Protein AF-A0A917NI35-F1 (afdb_monomer)

Secondary structure (DSSP, 8-state):
--PPPP-------SS-HHHHHHHHHHHHTT--PPPEEEETTEEEEE-SS-SSTTHHHHHHHHHHHHHTSTTEEEEEEEGGGTEEEEEEPSSPPP--

Radius of gyration: 17.93 Å; Cα contacts (8 Å, |Δi|>4): 112; chains: 1; bounding box: 56×32×42 Å

Foldseek 3Di:
DDDDDDDDPDDDDPDCVPVVVVVVVCVVVVNPDWDWDDDQQKIKTQAPPLDDDCNVVSQVVVFVVLVPDPQWPGWGDDSVVNMIMTGGHPVGDDDD

Structure (mmCIF, N/CA/C/O backbone):
data_AF-A0A917NI35-F1
#
_entry.id   AF-A0A917NI35-F1
#
loop_
_atom_site.group_PDB
_atom_site.id
_atom_site.type_symbol
_atom_site.label_atom_id
_atom_site.label_alt_id
_atom_site.label_comp_id
_atom_site.label_asym_id
_atom_site.label_entity_id
_atom_site.label_seq_id
_atom_site.pdbx_PDB_ins_code
_atom_site.Cartn_x
_atom_site.Cartn_y
_atom_site.Cartn_z
_atom_site.occupancy
_atom_site.B_iso_or_equiv
_atom_site.auth_seq_id
_atom_site.auth_comp_id
_atom_site.auth_asym_id
_atom_site.auth_atom_id
_atom_site.pdbx_PDB_model_num
ATOM 1 N N . MET A 1 1 ? 45.160 24.506 18.803 1.00 34.91 1 MET A N 1
ATOM 2 C CA . MET A 1 1 ? 44.457 24.669 17.515 1.00 34.91 1 MET A CA 1
ATOM 3 C C . MET A 1 1 ? 43.188 23.836 17.553 1.00 34.91 1 MET A C 1
ATOM 5 O O . MET A 1 1 ? 43.278 22.633 17.728 1.00 34.91 1 MET A O 1
ATOM 9 N N . SER A 1 2 ? 42.064 24.548 17.489 1.00 38.56 2 SER A N 1
ATOM 10 C CA . SER A 1 2 ? 40.684 24.173 17.146 1.00 38.56 2 SER A CA 1
ATOM 11 C C . SER A 1 2 ? 40.018 22.928 17.748 1.00 38.56 2 SER A C 1
ATOM 13 O O . SER A 1 2 ? 40.289 21.791 17.381 1.00 38.56 2 SER A O 1
ATOM 15 N N . LEU A 1 3 ? 39.029 23.227 18.596 1.00 40.06 3 LEU A N 1
ATOM 16 C CA . LEU A 1 3 ? 37.899 22.389 18.990 1.00 40.06 3 LEU A CA 1
ATOM 17 C C . LEU A 1 3 ? 37.024 22.069 17.765 1.00 40.06 3 LEU A C 1
ATOM 19 O O . LEU A 1 3 ? 36.657 22.979 17.021 1.00 40.06 3 LEU A O 1
ATOM 23 N N . LEU A 1 4 ? 36.656 20.799 17.585 1.00 42.16 4 LEU A N 1
ATOM 24 C CA . LEU A 1 4 ? 35.534 20.402 16.729 1.00 42.16 4 LEU A CA 1
ATOM 25 C C . LEU A 1 4 ? 34.256 20.340 17.587 1.00 42.16 4 LEU A C 1
ATOM 27 O O . LEU A 1 4 ? 34.330 19.914 18.742 1.00 42.16 4 LEU A O 1
ATOM 31 N N . PRO A 1 5 ? 33.100 20.784 17.066 1.00 38.59 5 PRO A N 1
ATOM 32 C CA . PRO A 1 5 ? 31.886 20.959 17.854 1.00 38.59 5 PRO A CA 1
ATOM 33 C C . PRO A 1 5 ? 31.263 19.610 18.226 1.00 38.59 5 PRO A C 1
ATOM 35 O O . PRO A 1 5 ? 31.050 18.747 17.374 1.00 38.59 5 PRO A O 1
ATOM 38 N N . VAL A 1 6 ? 30.934 19.451 19.507 1.00 46.50 6 VAL A N 1
ATOM 39 C CA . VAL A 1 6 ? 30.039 18.392 19.982 1.00 46.50 6 VAL A CA 1
ATOM 40 C C . VAL A 1 6 ? 28.615 18.817 19.606 1.00 46.50 6 VAL A C 1
ATOM 42 O O . VAL A 1 6 ? 28.237 19.940 19.942 1.00 46.50 6 VAL A O 1
ATOM 45 N N . PRO A 1 7 ? 27.817 17.997 18.900 1.00 43.22 7 PRO A N 1
ATOM 46 C CA . PRO A 1 7 ? 26.433 18.353 18.625 1.00 43.22 7 PRO A CA 1
ATOM 47 C C . PRO A 1 7 ? 25.643 18.325 19.938 1.00 43.22 7 PRO A C 1
ATOM 49 O O . PRO A 1 7 ? 25.448 17.267 20.538 1.00 43.22 7 PRO A O 1
ATOM 52 N N . GLU A 1 8 ? 25.214 19.499 20.396 1.00 42.12 8 GLU A N 1
ATOM 53 C CA . GLU A 1 8 ? 24.298 19.627 21.525 1.00 42.12 8 GLU A CA 1
ATOM 54 C C . GLU A 1 8 ? 22.959 18.945 21.190 1.00 42.12 8 GLU A C 1
ATOM 56 O O . GLU A 1 8 ? 22.431 19.118 20.083 1.00 42.12 8 GLU A O 1
ATOM 61 N N . PRO A 1 9 ? 22.379 18.164 22.118 1.00 50.22 9 PRO A N 1
ATOM 62 C CA . PRO A 1 9 ? 21.075 17.563 21.910 1.00 50.22 9 PRO A CA 1
ATOM 63 C C . PRO A 1 9 ? 20.017 18.665 21.971 1.00 50.22 9 PRO A C 1
ATOM 65 O O . PRO A 1 9 ? 19.699 19.191 23.037 1.00 50.22 9 PRO A O 1
ATOM 68 N N . LEU A 1 10 ? 19.461 19.015 20.811 1.00 48.19 10 LEU A N 1
ATOM 69 C CA . LEU A 1 10 ? 18.314 19.908 20.732 1.00 48.19 10 LEU A CA 1
ATOM 70 C C . LEU A 1 10 ? 17.147 19.292 21.510 1.00 48.19 10 LEU A C 1
ATOM 72 O O . LEU A 1 10 ? 16.623 18.228 21.172 1.00 48.19 10 LEU A O 1
ATOM 76 N N . ALA A 1 11 ? 16.781 19.987 22.583 1.00 47.81 11 ALA A N 1
ATOM 77 C CA . ALA A 1 11 ? 15.666 19.692 23.456 1.00 47.81 11 ALA A CA 1
ATOM 78 C C . ALA A 1 11 ? 14.362 19.613 22.649 1.00 47.81 11 ALA A C 1
ATOM 80 O O . ALA A 1 11 ? 13.841 20.616 22.165 1.00 47.81 11 ALA A O 1
ATOM 81 N N . GLY A 1 12 ? 13.831 18.401 22.511 1.00 35.34 12 GLY A N 1
ATOM 82 C CA . GLY A 1 12 ? 12.587 18.149 21.800 1.00 35.34 12 GLY A CA 1
ATOM 83 C C . GLY A 1 12 ? 11.969 16.817 22.200 1.00 35.34 12 GLY A C 1
ATOM 84 O O . GLY A 1 12 ? 12.178 15.820 21.526 1.00 35.34 12 GLY A O 1
ATOM 85 N N . GLY A 1 13 ? 11.195 16.830 23.289 1.00 38.34 13 GLY A N 1
ATOM 86 C CA . GLY A 1 13 ? 10.028 15.963 23.497 1.00 38.34 13 GLY A CA 1
ATOM 87 C C . GLY A 1 13 ? 10.258 14.452 23.612 1.00 38.34 13 GLY A C 1
ATOM 88 O O . GLY A 1 13 ? 10.544 13.742 22.652 1.00 38.34 13 GLY A O 1
ATOM 89 N N . VAL A 1 14 ? 10.010 13.928 24.808 1.00 48.12 14 VAL A N 1
ATOM 90 C CA . VAL A 1 14 ? 10.143 12.513 25.166 1.00 48.12 14 VAL A CA 1
ATOM 91 C C . VAL A 1 14 ? 9.066 11.660 24.463 1.00 48.12 14 VAL A C 1
ATOM 93 O O . VAL A 1 14 ? 7.927 11.569 24.896 1.00 48.12 14 VAL A O 1
ATOM 96 N N . ALA A 1 15 ? 9.415 11.065 23.320 1.00 45.44 15 ALA A N 1
ATOM 97 C CA . ALA A 1 15 ? 8.716 9.913 22.715 1.00 45.44 15 ALA A CA 1
ATOM 98 C C . ALA A 1 15 ? 9.599 9.121 21.717 1.00 45.44 15 ALA A C 1
ATOM 100 O O . ALA A 1 15 ? 9.119 8.216 21.039 1.00 45.44 15 ALA A O 1
ATOM 101 N N . ALA A 1 16 ? 10.892 9.457 21.599 1.00 47.97 16 ALA A N 1
ATOM 102 C CA . ALA A 1 16 ? 11.784 8.960 20.542 1.00 47.97 16 ALA A CA 1
ATOM 103 C C . ALA A 1 16 ? 12.801 7.887 20.995 1.00 47.97 16 ALA A C 1
ATOM 105 O O . ALA A 1 16 ? 13.559 7.375 20.173 1.00 47.97 16 ALA A O 1
ATOM 106 N N . GLY A 1 17 ? 12.830 7.521 22.283 1.00 50.12 17 GLY A N 1
ATOM 107 C CA . GLY A 1 17 ? 13.912 6.700 22.852 1.00 50.12 17 GLY A CA 1
ATOM 108 C C . GLY A 1 17 ? 13.947 5.243 22.374 1.00 50.12 17 GLY A C 1
ATOM 109 O O . GLY A 1 17 ? 15.016 4.704 22.110 1.00 50.12 17 GLY A O 1
ATOM 110 N N . VAL A 1 18 ? 12.787 4.602 22.198 1.00 50.59 18 VAL A N 1
ATOM 111 C CA . VAL A 1 18 ? 12.731 3.176 21.812 1.00 50.59 18 VAL A CA 1
ATOM 112 C C . VAL A 1 18 ? 12.941 2.992 20.306 1.00 50.59 18 VAL A C 1
ATOM 114 O O . VAL A 1 18 ? 13.576 2.037 19.859 1.00 50.59 18 VAL A O 1
ATOM 117 N N . ARG A 1 19 ? 12.439 3.939 19.507 1.00 51.78 19 ARG A N 1
ATOM 118 C CA . ARG A 1 19 ? 12.507 3.877 18.046 1.00 51.78 19 ARG A CA 1
ATOM 119 C C . ARG A 1 19 ? 13.911 4.174 17.523 1.00 51.78 19 ARG A C 1
ATOM 121 O O . ARG A 1 19 ? 14.401 3.421 16.691 1.00 51.78 19 ARG A O 1
ATOM 128 N N . GLY A 1 20 ? 14.595 5.164 18.103 1.00 58.69 20 GLY A N 1
ATOM 129 C CA . GLY A 1 20 ? 15.987 5.469 17.760 1.00 58.69 20 GLY A CA 1
ATOM 130 C C . GLY A 1 20 ? 16.943 4.297 18.013 1.00 58.69 20 GLY A C 1
ATOM 131 O O . GLY A 1 20 ? 17.787 3.999 17.171 1.00 58.69 20 GLY A O 1
ATOM 132 N N . ALA A 1 21 ? 16.766 3.570 19.123 1.00 59.16 21 ALA A N 1
ATOM 133 C CA . ALA A 1 21 ? 17.571 2.385 19.425 1.00 59.16 21 ALA A CA 1
ATOM 134 C C . ALA A 1 21 ? 17.296 1.223 18.449 1.00 59.16 21 ALA A C 1
ATOM 136 O O . ALA A 1 21 ? 18.230 0.602 17.940 1.00 59.16 21 ALA A O 1
ATOM 137 N N . ALA A 1 22 ? 16.024 0.952 18.136 1.00 60.53 22 ALA A N 1
ATOM 138 C CA . ALA A 1 22 ? 15.638 -0.112 17.205 1.00 60.53 22 ALA A CA 1
ATOM 139 C C . ALA A 1 22 ? 16.070 0.165 15.752 1.00 60.53 22 ALA A C 1
ATOM 141 O O . ALA A 1 22 ? 16.393 -0.772 15.014 1.00 60.53 22 ALA A O 1
ATOM 142 N N . ASP A 1 23 ? 16.082 1.434 15.344 1.00 61.31 23 ASP A N 1
ATOM 143 C CA . ASP A 1 23 ? 16.520 1.861 14.015 1.00 61.31 23 ASP A CA 1
ATOM 144 C C . ASP A 1 23 ? 18.048 1.752 13.864 1.00 61.31 23 ASP A C 1
ATOM 146 O O . ASP A 1 23 ? 18.526 1.266 12.837 1.00 61.31 23 ASP A O 1
ATOM 150 N N . LEU A 1 24 ? 18.819 2.096 14.907 1.00 63.34 24 LEU A N 1
ATOM 151 C CA . LEU A 1 24 ? 20.276 1.901 14.943 1.00 63.34 24 LEU A CA 1
ATOM 152 C C . LEU A 1 24 ? 20.670 0.420 14.878 1.00 63.34 24 LEU A C 1
ATOM 154 O O . LEU A 1 24 ? 21.535 0.050 14.084 1.00 63.34 24 LEU A O 1
ATOM 158 N N . VAL A 1 25 ? 20.006 -0.441 15.657 1.00 64.56 25 VAL A N 1
ATOM 159 C CA . VAL A 1 25 ? 20.224 -1.896 15.596 1.00 64.56 25 VAL A CA 1
ATOM 160 C C . VAL A 1 25 ? 19.859 -2.440 14.213 1.00 64.56 25 VAL A C 1
ATOM 162 O O . VAL A 1 25 ? 20.620 -3.211 13.636 1.00 64.56 25 VAL A O 1
ATOM 165 N N . GLY A 1 26 ? 18.742 -1.999 13.625 1.00 62.16 26 GLY A N 1
ATOM 166 C CA . GLY A 1 26 ? 18.365 -2.375 12.260 1.00 62.16 26 GLY A CA 1
ATOM 167 C C . GLY A 1 26 ? 19.408 -1.964 11.215 1.00 62.16 26 GLY A C 1
ATOM 168 O O . GLY A 1 26 ? 19.720 -2.748 10.321 1.00 62.16 26 GLY A O 1
ATOM 169 N N . MET A 1 27 ? 19.996 -0.772 11.356 1.00 60.25 27 MET A N 1
ATOM 170 C CA . MET A 1 27 ? 21.063 -0.285 10.480 1.00 60.25 27 MET A CA 1
ATOM 171 C C . MET A 1 27 ? 22.343 -1.125 10.600 1.00 60.25 27 MET A C 1
ATOM 173 O O . MET A 1 27 ? 22.908 -1.499 9.572 1.00 60.25 27 MET A O 1
ATOM 177 N N . LEU A 1 28 ? 22.760 -1.460 11.826 1.00 65.31 28 LEU A N 1
ATOM 178 C CA . LEU A 1 28 ? 23.903 -2.340 12.112 1.00 65.31 28 LEU A CA 1
ATOM 179 C C . LEU A 1 28 ? 23.702 -3.759 11.562 1.00 65.31 28 LEU A C 1
ATOM 181 O O . LEU A 1 28 ? 24.643 -4.360 11.053 1.00 65.31 28 LEU A O 1
ATOM 185 N N . LEU A 1 29 ? 22.472 -4.274 11.611 1.00 69.69 29 LEU A N 1
ATOM 186 C CA . LEU A 1 29 ? 22.107 -5.598 11.094 1.00 69.69 29 LEU A CA 1
ATOM 187 C C . LEU A 1 29 ? 21.810 -5.611 9.581 1.00 69.69 29 LEU A C 1
ATOM 189 O O . LEU A 1 29 ? 21.369 -6.628 9.051 1.00 69.69 29 LEU A O 1
ATOM 193 N N . GLY A 1 30 ? 21.994 -4.492 8.870 1.00 56.06 30 GLY A N 1
ATOM 194 C CA . GLY A 1 30 ? 21.713 -4.394 7.431 1.00 56.06 30 GLY A CA 1
ATOM 195 C C . GLY A 1 30 ? 20.223 -4.451 7.065 1.00 56.06 30 GLY A C 1
ATOM 196 O O . GLY A 1 30 ? 19.870 -4.458 5.882 1.00 56.06 30 GLY A O 1
ATOM 197 N N . VAL A 1 31 ? 19.326 -4.438 8.053 1.00 63.66 31 VAL A N 1
ATOM 198 C CA . VAL A 1 31 ? 17.877 -4.398 7.854 1.00 63.66 31 VAL A CA 1
ATOM 199 C C . VAL A 1 31 ? 17.499 -2.973 7.466 1.00 63.66 31 VAL A C 1
ATOM 201 O O . VAL A 1 31 ? 17.304 -2.094 8.306 1.00 63.66 31 VAL A O 1
ATOM 204 N N . ARG A 1 32 ? 17.386 -2.722 6.159 1.00 60.56 32 ARG A N 1
ATOM 205 C CA . ARG A 1 32 ? 16.845 -1.462 5.636 1.00 60.56 32 ARG A CA 1
ATOM 206 C C . ARG A 1 32 ? 15.359 -1.382 5.991 1.00 60.56 32 ARG A C 1
ATOM 208 O O . ARG A 1 32 ? 14.510 -1.814 5.213 1.00 60.56 32 ARG A O 1
ATOM 215 N N . ARG A 1 33 ? 15.038 -0.854 7.177 1.00 69.62 33 ARG A N 1
ATOM 216 C CA . A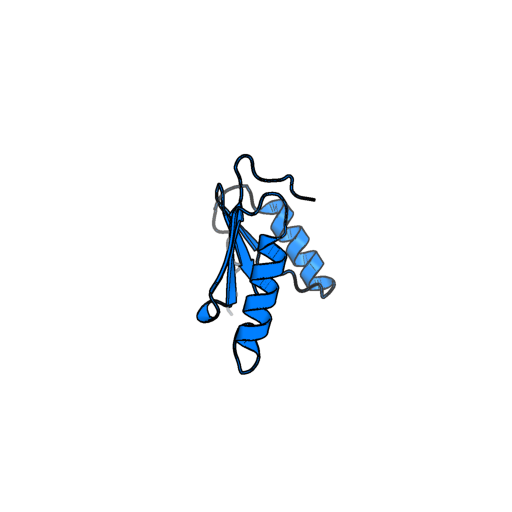RG A 1 33 ? 13.650 -0.569 7.550 1.00 69.62 33 ARG A CA 1
ATOM 217 C C . ARG A 1 33 ? 13.069 0.457 6.579 1.00 69.62 33 ARG A C 1
ATOM 219 O O . ARG A 1 33 ? 13.721 1.427 6.207 1.00 69.62 33 ARG A O 1
ATOM 226 N N . ARG A 1 34 ? 11.837 0.200 6.157 1.00 79.81 34 ARG A N 1
ATOM 227 C CA . ARG A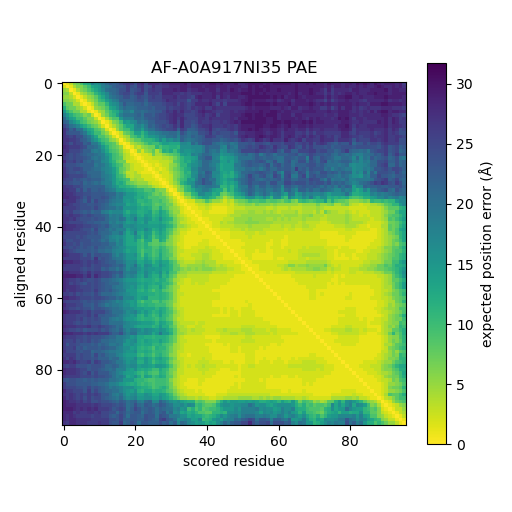 1 34 ? 11.027 1.093 5.328 1.00 79.81 34 ARG A CA 1
ATOM 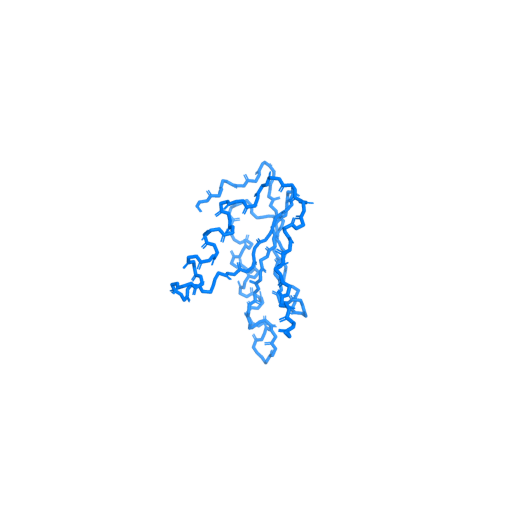228 C C . ARG A 1 34 ? 10.589 2.279 6.185 1.00 79.81 34 ARG A C 1
ATOM 230 O O . ARG A 1 34 ? 10.143 2.062 7.313 1.00 79.81 34 ARG A O 1
ATOM 237 N N . GLY A 1 35 ? 10.690 3.506 5.680 1.00 85.94 35 GLY A N 1
ATOM 238 C CA . GLY A 1 35 ? 10.156 4.671 6.380 1.00 85.94 35 GLY A CA 1
ATOM 239 C C . GLY A 1 35 ? 8.646 4.527 6.586 1.00 85.94 35 GLY A C 1
ATOM 240 O O . GLY A 1 35 ? 7.898 4.438 5.616 1.00 85.94 35 GLY A O 1
ATOM 241 N N . VAL A 1 36 ? 8.186 4.484 7.839 1.00 90.88 36 VAL A N 1
ATOM 242 C CA . VAL A 1 36 ? 6.758 4.368 8.184 1.00 90.88 36 VAL A CA 1
ATOM 243 C C . VAL A 1 36 ? 6.390 5.421 9.216 1.00 90.88 36 VAL A C 1
ATOM 245 O O . VAL A 1 36 ? 7.020 5.509 10.270 1.00 90.88 36 VAL A O 1
ATOM 248 N N . TRP A 1 37 ? 5.344 6.193 8.951 1.00 88.38 37 TRP A N 1
ATOM 249 C CA . TRP A 1 37 ? 4.776 7.133 9.914 1.00 88.38 37 TRP A CA 1
ATOM 250 C C . TRP A 1 37 ? 3.253 7.084 9.867 1.00 88.38 37 TRP A C 1
ATOM 252 O O . TRP A 1 37 ? 2.649 6.693 8.869 1.00 88.38 37 TRP A O 1
ATOM 262 N N . SER A 1 38 ? 2.615 7.471 10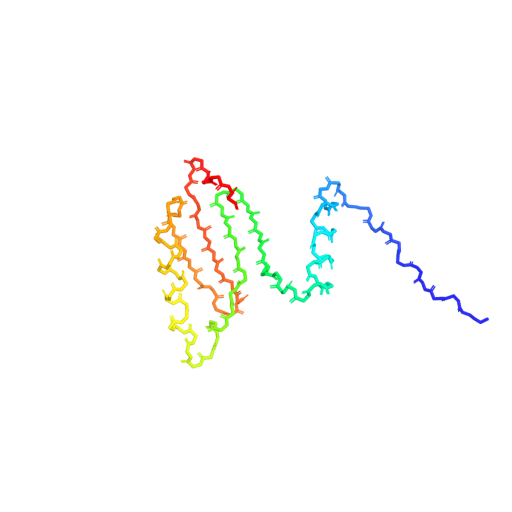.963 1.00 86.81 38 SER A N 1
ATOM 263 C CA . SER A 1 38 ? 1.164 7.434 11.104 1.00 86.81 38 SER A CA 1
ATOM 264 C C . SER A 1 38 ? 0.650 8.699 11.771 1.00 86.81 38 SER A C 1
ATOM 266 O O . SER A 1 38 ? 1.346 9.350 12.545 1.00 86.81 38 SER A O 1
ATOM 268 N N . ARG A 1 39 ? -0.602 9.020 11.476 1.00 87.50 39 ARG A N 1
ATOM 269 C CA . ARG A 1 39 ? -1.441 9.998 12.171 1.00 87.50 39 ARG A CA 1
ATOM 270 C C . ARG A 1 39 ? -2.816 9.361 12.396 1.00 87.50 39 ARG A C 1
ATOM 272 O O . ARG A 1 39 ? -3.097 8.351 11.749 1.00 87.50 39 ARG A O 1
ATOM 279 N N . PRO A 1 40 ? -3.688 9.903 13.261 1.00 87.88 40 PRO A N 1
ATOM 280 C CA . PRO A 1 40 ? -5.013 9.326 13.473 1.00 87.88 40 PRO A CA 1
ATOM 281 C C . PRO A 1 40 ? -5.732 9.016 12.149 1.00 87.88 40 PRO A C 1
ATOM 283 O O . PRO A 1 40 ? -5.843 9.868 11.264 1.00 87.88 40 PRO A O 1
ATOM 286 N N . GLY A 1 41 ? -6.129 7.752 11.985 1.00 88.62 41 GLY A N 1
ATOM 287 C CA . GLY A 1 41 ? -6.806 7.237 10.795 1.00 88.62 41 GLY A CA 1
ATOM 288 C C . GLY A 1 41 ? -5.942 7.046 9.543 1.00 88.62 41 GLY A C 1
ATOM 289 O O . GLY A 1 41 ? -6.465 6.528 8.562 1.00 88.62 41 GLY A O 1
ATOM 290 N N . ARG A 1 42 ? -4.653 7.424 9.516 1.00 93.12 42 ARG A N 1
AT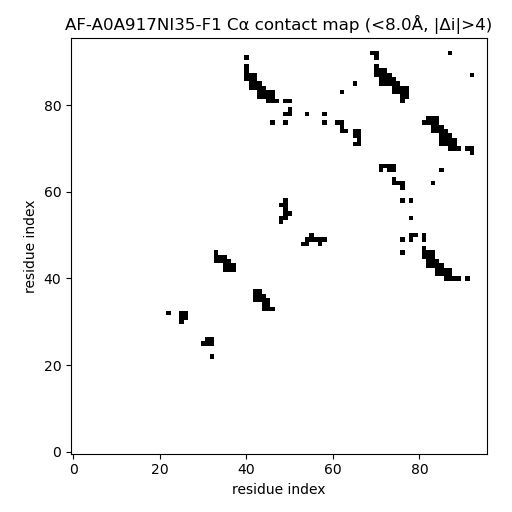OM 291 C CA . ARG A 1 42 ? -3.794 7.198 8.337 1.00 93.12 42 ARG A CA 1
ATOM 292 C C . ARG A 1 42 ? -2.396 6.714 8.658 1.00 93.12 42 ARG A C 1
ATOM 294 O O . ARG A 1 42 ? -1.706 7.264 9.512 1.00 93.12 42 ARG A O 1
ATOM 301 N N . ALA A 1 43 ? -1.947 5.762 7.858 1.00 93.44 43 ALA A N 1
ATOM 302 C CA . ALA A 1 43 ? -0.558 5.360 7.790 1.00 93.44 43 ALA A CA 1
ATOM 303 C C . ALA A 1 43 ? 0.052 5.824 6.474 1.00 93.44 43 ALA A C 1
ATOM 305 O O . ALA A 1 43 ? -0.626 6.032 5.464 1.00 93.44 43 ALA A O 1
ATOM 306 N N . TYR A 1 44 ? 1.360 5.967 6.503 1.00 94.94 44 TYR A N 1
ATOM 307 C CA . TYR A 1 44 ? 2.136 6.281 5.340 1.00 94.94 44 TYR A CA 1
ATOM 308 C C . TYR A 1 44 ? 3.428 5.488 5.354 1.00 94.94 44 TYR A C 1
ATOM 310 O O . TYR A 1 44 ? 4.086 5.353 6.388 1.00 94.94 44 TYR A O 1
ATOM 318 N N . ILE A 1 45 ? 3.766 4.952 4.194 1.00 94.62 45 ILE A N 1
ATOM 319 C CA . ILE A 1 45 ? 4.782 3.923 4.070 1.00 94.62 45 ILE A CA 1
ATOM 320 C C . ILE A 1 45 ? 5.624 4.254 2.837 1.00 94.62 45 ILE A C 1
ATOM 322 O O . ILE A 1 45 ? 5.077 4.477 1.760 1.00 94.62 45 ILE A O 1
ATOM 326 N N . GLU A 1 46 ? 6.945 4.300 2.980 1.00 95.56 46 GLU A N 1
ATOM 327 C CA . GLU A 1 46 ? 7.886 4.397 1.857 1.00 95.56 46 GLU A CA 1
ATOM 328 C C . GLU A 1 46 ? 7.686 3.199 0.919 1.00 95.56 46 GLU A C 1
ATOM 330 O O . GLU A 1 46 ? 7.605 2.061 1.370 1.00 95.56 46 GLU A O 1
ATOM 335 N N . VAL A 1 47 ? 7.632 3.402 -0.390 1.00 94.38 47 VAL A N 1
ATOM 336 C CA . VAL A 1 47 ? 7.479 2.342 -1.388 1.00 94.38 47 VAL A CA 1
ATOM 337 C C . VAL A 1 47 ? 8.523 2.532 -2.479 1.00 94.38 47 VAL A C 1
ATOM 339 O O . VAL A 1 47 ? 8.696 3.623 -2.994 1.00 94.38 47 VAL A O 1
ATOM 342 N N . ARG A 1 48 ? 9.231 1.455 -2.824 1.00 93.62 48 ARG A N 1
ATOM 343 C CA . ARG A 1 48 ? 10.342 1.494 -3.785 1.00 93.62 48 ARG A CA 1
ATOM 344 C C . ARG A 1 48 ? 9.922 0.882 -5.105 1.00 93.62 48 ARG A C 1
ATOM 346 O O . ARG A 1 48 ? 9.069 -0.004 -5.123 1.00 93.62 48 ARG A O 1
ATOM 353 N N . GLY A 1 49 ? 10.567 1.313 -6.185 1.00 94.81 49 GLY A N 1
ATOM 354 C CA . GLY A 1 49 ? 10.326 0.769 -7.523 1.00 94.81 49 GLY A CA 1
ATOM 355 C C . GLY A 1 49 ? 8.959 1.143 -8.093 1.00 94.81 49 GLY A C 1
ATOM 356 O O . GLY A 1 49 ? 8.481 0.477 -9.005 1.00 94.81 49 GLY A O 1
ATOM 357 N N . VAL A 1 50 ? 8.324 2.179 -7.535 1.00 96.75 50 VAL A N 1
ATOM 358 C CA . VAL A 1 50 ? 7.107 2.798 -8.084 1.00 96.75 50 VAL A CA 1
ATOM 359 C C . VAL A 1 50 ? 7.426 3.872 -9.121 1.00 96.75 50 VAL A C 1
ATOM 361 O O . VAL A 1 50 ? 6.532 4.298 -9.848 1.00 96.75 50 VAL A O 1
ATOM 364 N N . GLU A 1 51 ? 8.697 4.253 -9.231 1.00 94.06 51 GLU A N 1
ATOM 365 C CA . GLU A 1 51 ? 9.233 5.060 -10.319 1.00 94.06 51 GLU A CA 1
ATOM 366 C C . GLU A 1 51 ? 9.862 4.176 -11.411 1.00 94.06 51 GLU A C 1
ATOM 368 O O . GLU A 1 51 ? 10.281 3.039 -11.173 1.00 94.06 51 GLU A O 1
ATOM 373 N N . GLY A 1 52 ? 9.913 4.697 -12.638 1.00 91.44 52 GLY A N 1
ATOM 374 C CA . GLY A 1 52 ? 10.525 4.027 -13.786 1.00 91.44 52 GLY A CA 1
ATOM 375 C C . GLY A 1 52 ? 9.596 3.088 -14.577 1.00 91.44 52 GLY A C 1
ATOM 376 O O . GLY A 1 52 ? 8.386 3.036 -14.337 1.00 91.44 52 GLY A O 1
ATOM 377 N N . PRO A 1 53 ? 10.142 2.320 -15.543 1.00 95.06 53 PRO A N 1
ATOM 378 C CA . PRO A 1 53 ? 9.356 1.627 -16.576 1.00 95.06 53 PRO A CA 1
ATOM 379 C C . PRO A 1 53 ? 8.328 0.612 -16.058 1.00 95.06 53 PRO A C 1
ATOM 381 O O . PRO A 1 53 ? 7.324 0.346 -16.715 1.00 95.06 53 PRO A O 1
ATOM 384 N N . ARG A 1 54 ? 8.564 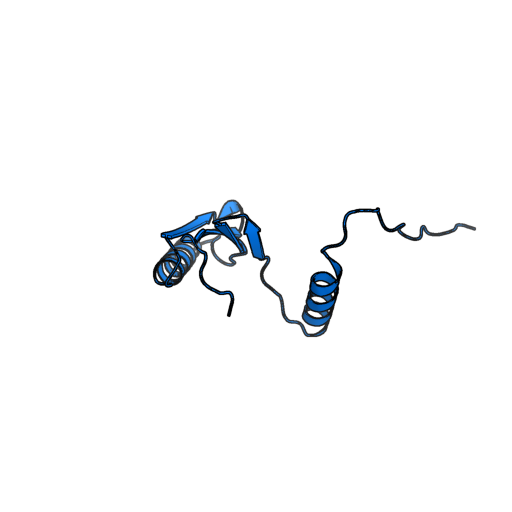0.033 -14.874 1.00 95.19 54 ARG A N 1
ATOM 385 C CA . ARG A 1 54 ? 7.647 -0.917 -14.216 1.00 95.19 54 ARG A CA 1
ATOM 386 C C . ARG A 1 54 ? 6.900 -0.309 -13.027 1.00 95.19 54 ARG A C 1
ATOM 388 O O . ARG A 1 54 ? 6.102 -1.005 -12.399 1.00 95.19 54 ARG A O 1
ATOM 395 N N . GLY A 1 55 ? 7.105 0.979 -12.757 1.00 96.81 55 GLY A N 1
ATOM 396 C CA . GLY A 1 55 ? 6.595 1.674 -11.580 1.00 96.81 55 GLY A CA 1
ATOM 397 C C . GLY A 1 55 ? 5.086 1.557 -11.409 1.00 96.81 55 GLY A C 1
ATOM 398 O O . GLY A 1 55 ? 4.597 1.190 -10.343 1.00 96.81 55 GLY A O 1
ATOM 399 N N . ALA A 1 56 ? 4.335 1.723 -12.499 1.00 97.69 56 ALA A N 1
ATOM 400 C CA . ALA A 1 56 ? 2.880 1.592 -12.485 1.00 97.69 56 ALA A CA 1
ATOM 401 C C . ALA A 1 56 ? 2.392 0.167 -12.150 1.00 97.69 56 ALA A C 1
ATOM 403 O O . ALA A 1 56 ? 1.328 0.000 -11.554 1.00 97.69 56 ALA A O 1
ATOM 404 N N . VAL A 1 57 ? 3.145 -0.875 -12.522 1.00 98.12 57 VAL A N 1
ATOM 405 C CA . VAL A 1 57 ? 2.801 -2.267 -12.180 1.00 98.12 57 VAL A CA 1
ATOM 406 C C . VAL A 1 57 ? 3.002 -2.500 -10.686 1.00 98.12 57 VAL A C 1
ATOM 408 O O . VAL A 1 57 ? 2.114 -3.049 -10.032 1.00 98.12 57 VAL A O 1
ATOM 411 N N . VAL A 1 58 ? 4.132 -2.032 -10.147 1.00 97.69 58 VAL A N 1
ATOM 412 C CA . VAL A 1 58 ? 4.444 -2.106 -8.713 1.00 97.69 58 VAL A CA 1
ATOM 413 C C . VAL A 1 58 ? 3.420 -1.316 -7.903 1.00 97.69 58 VAL A C 1
ATOM 415 O O . VAL A 1 58 ? 2.865 -1.853 -6.948 1.00 97.69 58 VAL A O 1
ATOM 418 N N . ALA A 1 59 ? 3.095 -0.091 -8.324 1.00 98.00 59 ALA A N 1
ATOM 419 C CA . ALA A 1 59 ? 2.103 0.749 -7.665 1.00 98.00 59 ALA A CA 1
ATOM 420 C C . ALA A 1 59 ? 0.744 0.041 -7.565 1.00 98.00 59 ALA A C 1
ATOM 422 O O . ALA A 1 59 ? 0.206 -0.106 -6.470 1.00 98.00 59 ALA A O 1
ATOM 423 N N . ARG A 1 60 ? 0.238 -0.507 -8.680 1.00 98.44 60 ARG A N 1
ATOM 424 C CA . ARG A 1 60 ? -1.027 -1.259 -8.687 1.00 98.44 60 ARG A CA 1
ATOM 425 C C . ARG A 1 60 ? -0.991 -2.497 -7.796 1.00 98.44 60 ARG A C 1
ATOM 427 O O . ARG A 1 60 ? -2.006 -2.840 -7.196 1.00 98.44 60 ARG A O 1
ATOM 434 N N . LEU A 1 61 ? 0.137 -3.205 -7.739 1.00 98.25 61 LEU A N 1
ATOM 435 C CA . LEU A 1 61 ? 0.277 -4.362 -6.856 1.00 98.25 61 LEU A CA 1
ATOM 436 C C . LEU A 1 61 ? 0.197 -3.932 -5.389 1.00 98.25 61 LEU A C 1
ATOM 438 O O . LEU A 1 61 ? -0.595 -4.493 -4.643 1.00 98.25 61 LEU A O 1
ATOM 442 N N . VAL A 1 62 ? 0.953 -2.902 -5.008 1.00 97.50 62 VAL A N 1
ATOM 443 C CA . VAL A 1 62 ? 0.965 -2.353 -3.646 1.00 97.50 62 VAL A CA 1
ATOM 444 C C . VAL A 1 62 ? -0.427 -1.883 -3.228 1.00 97.50 62 VAL A C 1
ATOM 446 O O . VAL A 1 62 ? -0.900 -2.259 -2.158 1.00 97.50 62 VAL A O 1
ATOM 449 N N . GLU A 1 63 ? -1.107 -1.111 -4.078 1.00 98.50 63 GLU A N 1
ATOM 450 C CA . GLU A 1 63 ? -2.458 -0.619 -3.799 1.00 98.50 63 GLU A CA 1
ATOM 451 C C . GLU A 1 63 ? -3.462 -1.757 -3.609 1.00 98.50 63 GLU A C 1
ATOM 453 O O . GLU A 1 63 ? -4.223 -1.730 -2.644 1.00 98.50 63 GLU A O 1
ATOM 458 N N . ARG A 1 64 ? -3.447 -2.773 -4.483 1.00 98.31 64 ARG A N 1
ATOM 459 C CA . ARG A 1 64 ? -4.350 -3.930 -4.372 1.00 98.31 64 ARG A CA 1
ATOM 460 C C . ARG A 1 64 ? -4.083 -4.752 -3.121 1.00 98.31 64 ARG A C 1
ATOM 462 O O . ARG A 1 64 ? -5.026 -5.094 -2.414 1.00 98.31 64 ARG A O 1
ATOM 469 N N . THR A 1 65 ? -2.817 -5.047 -2.839 1.00 97.81 65 THR A N 1
ATOM 470 C CA . THR A 1 65 ? -2.446 -5.831 -1.660 1.00 97.81 65 THR A CA 1
ATOM 471 C C . THR A 1 65 ? -2.880 -5.114 -0.386 1.00 97.81 65 THR A C 1
ATOM 473 O O . THR A 1 65 ? -3.546 -5.717 0.450 1.00 97.81 65 THR A O 1
ATOM 476 N N . LEU A 1 66 ? -2.598 -3.815 -0.257 1.00 96.44 66 LEU A N 1
ATOM 477 C CA . LEU A 1 66 ? -3.006 -3.048 0.921 1.00 96.44 66 LEU A CA 1
ATOM 478 C C . LEU A 1 66 ? -4.526 -2.897 1.026 1.00 96.44 66 LEU A C 1
ATOM 480 O O . LEU A 1 66 ? -5.066 -3.026 2.118 1.00 96.44 66 LEU A O 1
ATOM 484 N N . ALA A 1 67 ? -5.227 -2.670 -0.086 1.00 96.19 67 ALA A N 1
ATOM 485 C CA . ALA A 1 67 ? -6.686 -2.570 -0.084 1.00 96.19 67 ALA A CA 1
ATOM 486 C C . ALA A 1 67 ? -7.383 -3.884 0.315 1.00 96.19 67 ALA A C 1
ATOM 488 O O . ALA A 1 67 ? -8.518 -3.844 0.775 1.00 96.19 67 ALA A O 1
ATOM 489 N N . SER A 1 68 ? -6.720 -5.036 0.163 1.00 96.12 68 SER A N 1
ATOM 490 C CA . SER A 1 68 ? -7.257 -6.330 0.605 1.00 96.12 68 SER A CA 1
ATOM 491 C C . SER A 1 68 ? -7.149 -6.572 2.114 1.00 96.12 68 SER A C 1
ATOM 493 O O . SER A 1 68 ? -7.707 -7.545 2.618 1.00 96.12 68 SER A O 1
ATOM 495 N N . HIS A 1 69 ? -6.428 -5.720 2.850 1.00 94.94 69 HIS A N 1
ATOM 496 C CA . HIS A 1 69 ? -6.190 -5.936 4.271 1.00 94.94 69 HIS A CA 1
ATOM 497 C C . HIS A 1 69 ? -7.382 -5.487 5.133 1.00 94.94 69 HIS A C 1
ATOM 499 O O . HIS A 1 69 ? -7.840 -4.347 4.990 1.00 94.94 69 HIS A O 1
ATOM 505 N N . PRO A 1 70 ? -7.865 -6.329 6.071 1.00 88.88 70 PRO A N 1
ATOM 506 C CA . PRO A 1 70 ? -8.898 -5.931 7.019 1.00 88.88 70 PRO A CA 1
ATOM 507 C C . PRO A 1 70 ? -8.484 -4.675 7.794 1.00 88.88 70 PRO A C 1
ATOM 509 O O . PRO A 1 70 ? -7.405 -4.610 8.379 1.00 88.88 70 PRO A O 1
ATOM 512 N N . GLY A 1 71 ? -9.345 -3.659 7.781 1.00 91.19 71 GLY A N 1
ATOM 513 C CA . GLY A 1 71 ? -9.078 -2.374 8.429 1.00 91.19 71 GLY A CA 1
ATOM 514 C C . GLY A 1 71 ? -8.418 -1.322 7.533 1.00 91.19 71 GLY A C 1
ATOM 515 O O . GLY A 1 71 ? -8.231 -0.199 7.994 1.00 91.19 71 GLY A O 1
ATOM 516 N N . VAL A 1 72 ? -8.122 -1.618 6.263 1.00 95.94 72 VAL A N 1
ATOM 517 C CA . VAL A 1 72 ? -7.789 -0.600 5.255 1.00 95.94 72 VAL A CA 1
ATOM 518 C C . VAL A 1 72 ? -9.060 -0.170 4.524 1.00 95.94 72 VAL A C 1
ATOM 520 O O . VAL A 1 72 ? -9.734 -0.978 3.900 1.00 95.94 72 VAL A O 1
ATOM 523 N N . VAL A 1 73 ? -9.379 1.125 4.570 1.00 96.62 73 VAL A N 1
ATOM 524 C CA . VAL A 1 73 ? -10.483 1.715 3.788 1.00 96.62 73 VAL A CA 1
ATOM 525 C C . VAL A 1 73 ? -10.039 1.941 2.345 1.00 96.62 73 VAL A C 1
ATOM 527 O O . VAL A 1 73 ? -10.784 1.685 1.406 1.00 96.62 73 VAL A O 1
ATOM 530 N N . TRP A 1 74 ? -8.813 2.435 2.161 1.00 97.56 74 TRP A N 1
ATOM 531 C CA . TRP A 1 74 ? -8.175 2.562 0.853 1.00 97.56 74 TRP A CA 1
ATOM 532 C C . TRP A 1 74 ? -6.659 2.722 0.994 1.00 97.56 74 TRP A C 1
ATOM 534 O O . TRP A 1 74 ? -6.157 3.184 2.020 1.00 97.56 74 TRP A O 1
ATOM 544 N N . ALA A 1 75 ? -5.935 2.402 -0.079 1.00 98.12 75 ALA A N 1
ATOM 545 C CA . ALA A 1 75 ? -4.509 2.675 -0.228 1.00 98.12 75 ALA A CA 1
ATOM 546 C C . ALA A 1 75 ? -4.219 3.304 -1.600 1.00 98.12 75 ALA A C 1
ATOM 548 O O . ALA A 1 75 ? -4.806 2.889 -2.605 1.00 98.12 75 ALA A O 1
ATOM 549 N N . ARG A 1 76 ? -3.347 4.319 -1.642 1.00 98.38 76 ARG A N 1
ATOM 550 C CA . ARG A 1 76 ? -2.943 5.018 -2.875 1.00 98.38 76 ARG A CA 1
ATOM 551 C C . ARG A 1 76 ? -1.460 5.346 -2.883 1.00 98.38 76 ARG A C 1
ATOM 553 O O . ARG A 1 76 ? -0.944 5.897 -1.909 1.00 98.38 76 ARG A O 1
ATOM 560 N N . VAL A 1 77 ? -0.791 5.020 -3.981 1.00 98.38 77 VAL A N 1
ATOM 561 C CA . VAL A 1 77 ? 0.626 5.313 -4.200 1.00 98.38 77 VAL A CA 1
ATOM 562 C C . VAL A 1 77 ? 0.786 6.724 -4.765 1.00 98.38 77 VAL A C 1
ATOM 564 O O . VAL 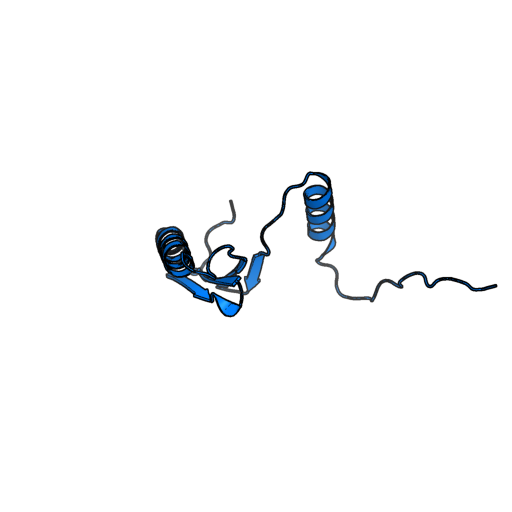A 1 77 ? 0.129 7.115 -5.724 1.00 98.38 77 VAL A O 1
ATOM 567 N N . ASN A 1 78 ? 1.706 7.479 -4.174 1.00 96.50 78 ASN A N 1
ATOM 568 C CA . ASN A 1 78 ? 2.243 8.731 -4.680 1.00 96.50 78 ASN A CA 1
ATOM 569 C C . ASN A 1 78 ? 3.689 8.478 -5.135 1.00 96.50 78 ASN A C 1
ATOM 571 O O . ASN A 1 78 ? 4.624 8.578 -4.333 1.00 96.50 78 ASN A O 1
ATOM 575 N N . ALA A 1 79 ? 3.843 8.107 -6.411 1.00 95.75 79 ALA A N 1
ATOM 576 C CA . ALA A 1 79 ? 5.120 7.690 -6.986 1.00 95.75 79 ALA A CA 1
ATOM 577 C C . ALA A 1 79 ? 6.225 8.761 -6.890 1.00 95.75 79 ALA A C 1
ATOM 579 O O . ALA A 1 79 ? 7.269 8.398 -6.364 1.00 95.75 79 ALA A O 1
ATOM 580 N N . PRO A 1 80 ? 5.995 10.052 -7.225 1.00 94.69 80 PRO A N 1
ATOM 581 C CA . PRO A 1 80 ? 7.015 11.103 -7.078 1.00 94.69 80 PRO A CA 1
ATOM 582 C C . PRO A 1 80 ? 7.572 11.286 -5.663 1.00 94.69 80 PRO A C 1
ATOM 584 O O . PRO A 1 80 ? 8.640 11.854 -5.472 1.00 94.69 80 PRO A O 1
ATOM 587 N N . SER A 1 81 ? 6.807 10.883 -4.646 1.00 93.88 81 SER A N 1
ATOM 588 C CA . SER A 1 81 ? 7.255 10.942 -3.251 1.00 93.88 81 SER A CA 1
ATOM 589 C C . SER A 1 81 ? 7.784 9.608 -2.730 1.00 93.88 81 SER A C 1
ATOM 591 O O . SER A 1 81 ? 8.176 9.546 -1.567 1.00 93.88 81 SER A O 1
ATOM 593 N N . GLU A 1 82 ? 7.721 8.550 -3.547 1.00 96.38 82 GLU A N 1
ATOM 594 C CA . GLU A 1 82 ? 7.990 7.159 -3.178 1.00 96.38 82 GLU A CA 1
ATOM 595 C C . GLU A 1 82 ? 7.226 6.722 -1.921 1.00 96.38 82 GLU A C 1
ATOM 597 O O . GLU A 1 82 ? 7.766 6.103 -1.002 1.00 96.38 82 GLU A O 1
ATOM 602 N N . ARG A 1 83 ? 5.935 7.073 -1.833 1.00 96.75 83 ARG A N 1
ATOM 603 C CA . ARG A 1 83 ? 5.097 6.781 -0.655 1.00 96.75 83 ARG A CA 1
ATOM 604 C C . ARG A 1 83 ? 3.761 6.175 -1.043 1.00 96.75 83 ARG A C 1
ATOM 606 O O . ARG A 1 83 ? 3.182 6.525 -2.062 1.00 96.75 83 ARG A O 1
ATOM 613 N N . VAL A 1 84 ? 3.224 5.316 -0.186 1.00 97.81 84 VAL A N 1
ATOM 614 C CA . VAL A 1 84 ? 1.814 4.922 -0.197 1.00 97.81 84 VAL A CA 1
ATOM 615 C C . VAL A 1 84 ? 1.117 5.512 1.021 1.00 97.81 84 VAL A C 1
ATOM 617 O O . VAL A 1 84 ? 1.629 5.452 2.139 1.00 97.81 84 VAL A O 1
ATOM 620 N N . VAL A 1 85 ? -0.047 6.116 0.792 1.00 97.31 85 VAL A N 1
ATOM 621 C CA . VAL A 1 85 ? -0.946 6.615 1.833 1.00 97.31 85 VAL A CA 1
ATOM 622 C C . VAL A 1 85 ? -2.033 5.574 2.046 1.00 97.31 85 VAL A C 1
ATOM 624 O O . VAL A 1 85 ? -2.659 5.132 1.083 1.00 97.31 85 VAL A O 1
ATOM 627 N N . VAL A 1 86 ? -2.271 5.208 3.299 1.00 97.31 86 VAL A N 1
ATOM 628 C CA . VAL A 1 86 ? -3.272 4.219 3.696 1.00 97.31 86 VAL A CA 1
ATOM 629 C C . VAL A 1 86 ? -4.262 4.882 4.638 1.00 97.31 86 VAL A C 1
ATOM 631 O O . VAL A 1 86 ? -3.870 5.430 5.669 1.00 97.31 86 VAL A O 1
ATOM 634 N N . GLN A 1 87 ? -5.544 4.839 4.296 1.00 96.19 87 GLN A N 1
ATOM 635 C CA . GLN A 1 87 ? -6.614 5.182 5.221 1.00 96.19 87 GLN A CA 1
ATOM 636 C C . GLN A 1 87 ? -7.025 3.930 5.981 1.00 96.19 87 GLN A C 1
ATOM 638 O O . GLN A 1 87 ? -7.383 2.921 5.377 1.00 96.19 87 GLN A O 1
ATOM 643 N N . LEU A 1 88 ? -6.994 4.024 7.303 1.00 93.06 88 LEU A N 1
ATOM 644 C CA . LEU A 1 88 ? -7.406 2.964 8.208 1.00 93.06 88 LEU A CA 1
ATOM 645 C C . LEU A 1 88 ? -8.857 3.187 8.646 1.00 93.06 88 LEU A C 1
ATOM 647 O O . LEU A 1 88 ? -9.324 4.331 8.727 1.00 93.06 88 LEU A O 1
ATOM 651 N N . ALA A 1 89 ? -9.558 2.087 8.906 1.00 88.00 89 ALA A N 1
ATOM 652 C CA . ALA A 1 89 ? -10.857 2.084 9.563 1.00 88.00 89 ALA A CA 1
ATOM 653 C C . ALA A 1 89 ? -10.716 2.583 11.012 1.00 88.00 89 ALA A C 1
ATOM 655 O O . ALA A 1 89 ? -9.613 2.612 11.559 1.00 88.00 89 ALA A O 1
ATOM 656 N N . SER A 1 90 ? -11.825 3.005 11.624 1.00 77.88 90 SER A N 1
ATOM 657 C CA . SER A 1 90 ? -11.868 3.386 13.039 1.00 77.88 90 SER A CA 1
ATOM 658 C C . SER A 1 90 ? -12.746 2.397 13.818 1.00 77.88 90 SER A C 1
ATOM 660 O O . SER A 1 90 ? -13.889 2.196 13.402 1.00 77.88 90 SER A O 1
ATOM 662 N N . PRO A 1 91 ? -12.263 1.807 14.928 1.00 71.19 91 PRO A N 1
ATOM 663 C CA . PRO A 1 91 ? -10.897 1.933 15.440 1.00 71.19 91 PRO A CA 1
ATOM 664 C C . PRO A 1 91 ? -9.875 1.280 14.486 1.00 71.19 91 PRO A C 1
ATOM 666 O O . PRO A 1 91 ? -10.230 0.356 13.750 1.00 71.19 91 PRO A O 1
ATOM 669 N N . PRO A 1 92 ? -8.622 1.768 14.450 1.00 61.66 92 PRO A N 1
ATOM 670 C CA . PRO A 1 92 ? -7.592 1.174 13.605 1.00 61.66 92 PRO A CA 1
ATOM 671 C C . PRO A 1 92 ? -7.337 -0.288 14.004 1.00 61.66 92 PRO A C 1
ATOM 673 O O . PRO A 1 92 ? -7.448 -0.618 15.189 1.00 61.66 92 PRO A O 1
ATOM 676 N N . PRO A 1 93 ? -6.989 -1.167 13.044 1.00 64.31 93 PRO A N 1
ATOM 677 C CA . PRO A 1 93 ? -6.652 -2.550 13.354 1.00 64.31 93 PRO A CA 1
ATOM 678 C C . PRO A 1 93 ? -5.425 -2.612 14.283 1.00 64.31 93 PRO A C 1
ATOM 680 O O . PRO A 1 93 ? -4.562 -1.727 14.215 1.00 64.31 93 PRO A O 1
ATOM 683 N N . PRO A 1 94 ? -5.328 -3.632 15.155 1.00 66.75 94 PRO A N 1
ATOM 684 C CA . PRO A 1 94 ? -4.179 -3.797 16.038 1.00 66.75 94 PRO A CA 1
ATOM 685 C C . PRO A 1 94 ? -2.891 -3.970 15.219 1.00 66.75 94 PRO A C 1
ATOM 687 O O . PRO A 1 94 ? -2.885 -4.657 14.198 1.00 66.75 94 PRO A O 1
ATOM 690 N N . LEU A 1 95 ? -1.802 -3.331 15.657 1.00 63.22 95 LEU A N 1
ATOM 691 C CA . LEU A 1 95 ? -0.481 -3.510 15.051 1.00 63.22 95 LEU A CA 1
ATOM 692 C C . LEU A 1 95 ? 0.045 -4.900 15.448 1.00 63.22 95 LEU A C 1
ATOM 694 O O . LEU A 1 95 ? 0.236 -5.149 16.637 1.00 63.22 95 LEU A O 1
ATOM 698 N N . SER A 1 96 ? 0.227 -5.790 14.468 1.00 56.38 96 SER A N 1
ATOM 699 C CA . SER A 1 96 ? 0.845 -7.118 14.630 1.00 56.38 96 SER A CA 1
ATOM 700 C C . SER A 1 96 ? 2.364 -7.050 14.691 1.00 56.38 96 SER A C 1
ATOM 702 O O . SER A 1 96 ? 2.919 -6.288 13.861 1.00 56.38 96 SER A O 1
#

Organism: NCBI:txid89367

Nearest PDB structures (foldseek):
  4a4j-assembly1_A  TM=8.333E-01  e=1.657E-02  Synechocystis sp. PCC 6803
  1yjt-assembly1_A  TM=7.865E-01  e=1.552E-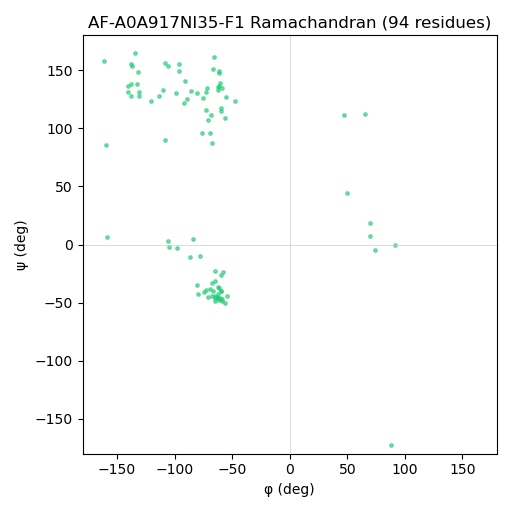02  Homo sapiens
  1fvs-assembly1_A  TM=8.525E-01  e=1.558E-01  Saccharomyces cerevisiae
  2ofg-assembly1_X  TM=7.904E-01  e=2.313E-01  Synechocystis sp. PCC 6803
  6aso-assembly1_A  TM=3.808E-01  e=1.370E+00  Saccharomyces cerevisiae

Solvent-accessible surface area (backbone atoms only — not comparable to full-atom values): 5837 Å² total; per-residue (Å²): 136,82,87,79,85,77,86,75,82,76,90,72,76,98,79,55,70,68,59,54,53,54,50,51,52,27,56,76,70,68,47,82,74,68,60,71,54,72,54,96,54,32,40,36,35,52,44,80,63,33,58,69,100,56,3,70,60,45,37,53,50,52,26,51,59,47,43,70,37,86,44,36,75,39,41,48,67,42,43,98,74,32,29,31,46,33,36,39,34,86,78,61,61,82,89,128

Mean predicted aligned error: 12.94 Å
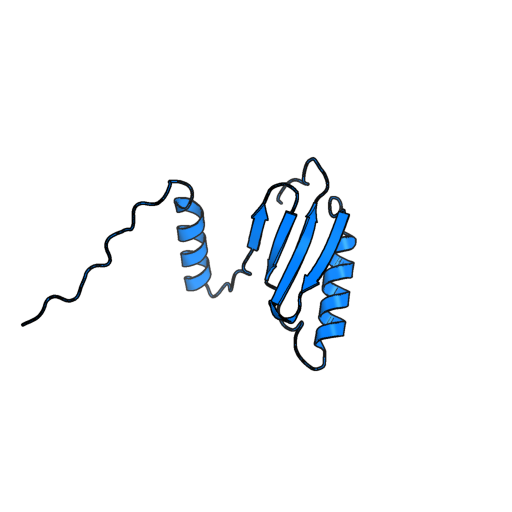
pLDDT: mean 77.8, std 21.22, range [34.91, 98.5]

Sequence (96 aa):
MSLLPVPEPLAGGVAAGVRGAADLVGMLLGVRRRGVWSRPGRAYIEVRGVEGPRGAVVARLVERTLASHPGVVWARVNAPSERVVVQLASPPPPLS